Protein AF-A0A9D2X9B0-F1 (afdb_monomer_lite)

pLDDT: mean 72.55, std 19.58, range [38.31, 95.19]

Radius of gyration: 19.87 Å; chains: 1; bounding box: 32×38×58 Å

Structure (mmCIF, N/CA/C/O backbone):
data_AF-A0A9D2X9B0-F1
#
_entry.id   AF-A0A9D2X9B0-F1
#
loop_
_atom_site.group_PDB
_a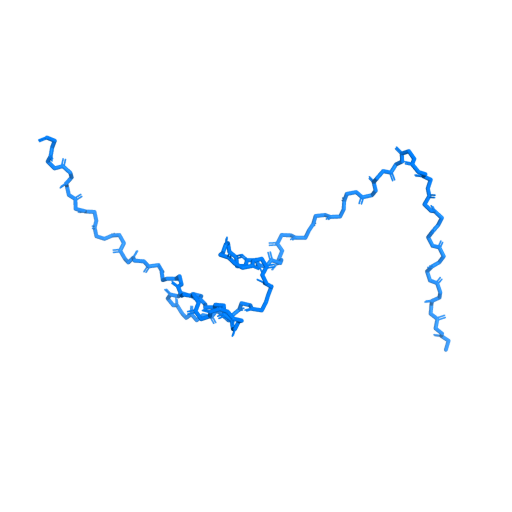tom_site.id
_atom_site.type_symbol
_atom_site.label_atom_id
_atom_site.label_alt_id
_atom_site.label_comp_id
_atom_site.label_asym_id
_atom_site.label_entity_id
_atom_site.label_seq_id
_atom_site.pdbx_PDB_ins_code
_atom_site.Cartn_x
_atom_site.Cartn_y
_atom_site.Cartn_z
_atom_site.occupancy
_atom_site.B_iso_or_equiv
_atom_site.auth_seq_id
_atom_site.auth_comp_id
_atom_site.auth_asym_id
_atom_site.auth_atom_id
_atom_site.pdbx_PDB_model_num
ATOM 1 N N . MET A 1 1 ? 2.178 -11.659 31.754 1.00 38.31 1 MET A N 1
ATOM 2 C CA . MET A 1 1 ? 1.344 -10.541 32.242 1.00 38.31 1 MET A CA 1
ATOM 3 C C . MET A 1 1 ? 0.953 -9.728 31.021 1.00 38.31 1 MET A C 1
ATOM 5 O O . MET A 1 1 ? 1.828 -9.106 30.437 1.00 38.31 1 MET A O 1
ATOM 9 N N . GLY A 1 2 ? -0.287 -9.860 30.548 1.00 46.31 2 GLY A N 1
ATOM 10 C CA . GLY A 1 2 ? -0.797 -9.063 29.427 1.00 46.31 2 GLY A CA 1
ATOM 11 C C . GLY A 1 2 ? -1.359 -7.745 29.952 1.00 46.31 2 GLY A C 1
ATOM 12 O O . GLY A 1 2 ? -1.959 -7.732 31.023 1.00 46.31 2 GLY A O 1
ATOM 13 N N . ILE A 1 3 ? -1.126 -6.646 29.239 1.00 53.50 3 ILE A N 1
ATOM 14 C CA . ILE A 1 3 ? -1.739 -5.353 29.552 1.00 53.50 3 ILE A CA 1
ATOM 15 C C . ILE A 1 3 ? -3.159 -5.387 28.979 1.00 53.50 3 ILE A C 1
ATOM 17 O O . ILE A 1 3 ? -3.326 -5.419 27.762 1.00 53.50 3 ILE A O 1
ATOM 21 N N . GLU A 1 4 ? -4.176 -5.401 29.839 1.00 48.97 4 GLU A N 1
ATOM 22 C CA . GLU A 1 4 ? -5.560 -5.155 29.423 1.00 48.97 4 GLU A CA 1
ATOM 23 C C . GLU A 1 4 ? -5.783 -3.647 29.294 1.00 48.97 4 GLU A C 1
ATOM 25 O O . GLU A 1 4 ? -5.724 -2.905 30.276 1.00 48.97 4 GLU A O 1
ATOM 30 N N . ILE A 1 5 ? -6.049 -3.181 28.073 1.00 56.34 5 ILE A N 1
ATOM 31 C CA . ILE A 1 5 ? -6.495 -1.807 27.834 1.00 56.34 5 ILE A CA 1
ATOM 32 C C . ILE A 1 5 ? -8.022 -1.788 27.968 1.00 56.34 5 ILE A C 1
ATOM 34 O O . ILE A 1 5 ? -8.751 -2.089 27.026 1.00 56.34 5 ILE A O 1
ATOM 38 N N . LEU A 1 6 ? -8.518 -1.438 29.156 1.00 52.56 6 LEU A N 1
ATOM 39 C CA . LEU A 1 6 ? -9.937 -1.162 29.396 1.00 52.56 6 LEU A CA 1
ATOM 40 C C . LEU A 1 6 ? -10.257 0.277 28.971 1.00 52.56 6 LEU A C 1
ATOM 42 O O . LEU A 1 6 ? -10.183 1.207 29.775 1.00 52.56 6 LEU A O 1
ATOM 46 N N . GLN A 1 7 ? -10.613 0.477 27.701 1.00 53.41 7 GLN A N 1
ATOM 47 C CA . GLN A 1 7 ? -11.029 1.790 27.209 1.00 53.41 7 GLN A CA 1
ATOM 48 C C . GLN A 1 7 ? -12.551 1.958 27.361 1.00 53.41 7 GLN A C 1
ATOM 50 O O . GLN A 1 7 ? -13.334 1.403 26.594 1.00 53.41 7 GLN A O 1
ATOM 55 N N . LYS A 1 8 ? -12.988 2.722 28.374 1.00 54.06 8 LYS A N 1
ATOM 56 C CA . LYS A 1 8 ? -14.392 3.152 28.517 1.00 54.06 8 LYS A CA 1
ATOM 57 C C . LYS A 1 8 ? -14.678 4.264 27.509 1.00 54.06 8 LYS A C 1
ATOM 59 O O . LYS A 1 8 ? -14.204 5.382 27.685 1.00 54.06 8 LYS A O 1
ATOM 64 N N . VAL A 1 9 ? -15.449 3.959 26.469 1.00 55.31 9 VAL A N 1
ATOM 65 C CA . VAL A 1 9 ? -15.869 4.941 25.462 1.00 55.31 9 VAL A CA 1
ATOM 66 C C . VAL A 1 9 ? -17.161 5.603 25.939 1.00 55.31 9 VAL A C 1
ATOM 68 O O . VAL A 1 9 ? -18.162 4.927 26.164 1.00 55.31 9 VAL A O 1
ATOM 71 N N . ASN A 1 10 ? -17.132 6.919 26.142 1.00 59.69 10 ASN A N 1
ATOM 72 C CA . ASN A 1 10 ? -18.331 7.718 26.371 1.00 59.69 10 ASN A CA 1
ATOM 73 C C . ASN A 1 10 ? -18.870 8.114 24.988 1.00 59.69 10 ASN A C 1
ATOM 75 O O . ASN A 1 10 ? -18.147 8.738 24.217 1.00 59.69 10 ASN A O 1
ATOM 79 N N . GLU A 1 11 ? -20.106 7.743 24.647 1.00 56.44 11 GLU A N 1
ATOM 80 C CA . GLU A 1 11 ? -20.683 7.859 23.287 1.00 56.44 11 GLU A CA 1
ATOM 81 C C . GLU A 1 11 ? -20.675 9.288 22.700 1.00 56.44 11 GLU A C 1
ATOM 83 O O . GLU A 1 11 ? -20.909 9.475 21.509 1.00 56.44 11 GLU A O 1
ATOM 88 N N . LYS A 1 12 ? -20.400 10.308 23.523 1.00 58.00 12 LYS A N 1
ATOM 89 C CA . LYS A 1 12 ? -20.331 11.724 23.129 1.00 58.00 12 LYS A CA 1
ATOM 90 C C . LYS A 1 12 ? -18.941 12.209 22.710 1.00 58.00 12 LYS A C 1
ATOM 92 O O . LYS A 1 12 ? -18.839 13.300 22.157 1.00 58.00 12 LYS A O 1
ATOM 97 N N . GLU A 1 13 ? -17.891 11.435 22.957 1.00 58.25 13 GLU A N 1
ATOM 98 C CA . GLU A 1 13 ? -16.512 11.805 22.636 1.00 58.25 13 GLU A CA 1
ATOM 99 C C . GLU A 1 13 ? -15.942 10.780 21.658 1.00 58.25 13 GLU A C 1
ATOM 101 O O . GLU A 1 13 ? -15.381 9.753 22.035 1.00 58.25 13 GLU A O 1
ATOM 106 N N . PHE A 1 14 ? -16.119 11.040 20.363 1.00 57.41 14 PHE A N 1
ATOM 107 C CA . PHE A 1 14 ? -15.448 10.263 19.330 1.00 57.41 14 PHE A CA 1
ATOM 108 C C . PHE A 1 14 ? -13.940 10.473 19.478 1.00 57.41 14 PHE A C 1
ATOM 110 O O . PHE A 1 14 ? -13.441 11.587 19.316 1.00 57.41 14 PHE A O 1
ATOM 117 N N . LEU A 1 15 ? -13.199 9.408 19.780 1.00 60.06 15 LEU A N 1
ATOM 118 C CA . LEU A 1 15 ? -11.744 9.460 19.769 1.00 60.06 15 LEU A CA 1
ATOM 119 C C . LEU A 1 15 ? -11.287 9.472 18.302 1.00 60.06 15 LEU A C 1
ATOM 121 O O . LEU A 1 15 ? -11.283 8.437 17.636 1.00 60.06 15 LEU A O 1
ATOM 125 N N . GLN A 1 16 ? -10.947 10.646 17.768 1.00 60.28 16 GLN A N 1
ATOM 126 C CA . GLN A 1 16 ? -10.408 10.757 16.413 1.00 60.28 16 GLN A CA 1
ATOM 127 C C . GLN A 1 16 ? -8.926 10.360 16.423 1.00 60.28 16 GLN A C 1
ATOM 129 O O . GLN A 1 16 ? -8.055 11.165 16.743 1.00 60.28 16 GLN A O 1
ATOM 134 N N . ILE A 1 17 ? -8.634 9.106 16.072 1.00 70.62 17 ILE A N 1
ATOM 135 C CA . ILE A 1 17 ? -7.261 8.634 15.854 1.00 70.62 17 ILE A CA 1
ATOM 136 C C . ILE A 1 17 ? -6.909 8.881 14.387 1.00 70.62 17 ILE A C 1
ATOM 138 O O . ILE A 1 17 ? -7.479 8.254 13.496 1.00 70.62 17 ILE A O 1
ATOM 142 N N . VAL A 1 18 ? -5.974 9.797 14.128 1.00 73.44 18 VAL A N 1
ATOM 143 C CA . VAL A 1 18 ? -5.434 10.043 12.783 1.00 73.44 18 VAL A CA 1
ATOM 144 C C . VAL A 1 18 ? -4.052 9.410 12.691 1.00 73.44 18 VAL A C 1
ATOM 146 O O . VAL A 1 18 ? -3.154 9.777 13.445 1.00 73.44 18 VAL A O 1
ATOM 149 N N . ASN A 1 19 ? -3.872 8.473 11.759 1.00 78.25 19 ASN A N 1
ATOM 150 C CA . ASN A 1 19 ? -2.568 7.902 11.437 1.00 78.25 19 ASN A CA 1
ATOM 151 C C . ASN A 1 19 ? -2.174 8.291 10.005 1.00 78.25 19 ASN A C 1
ATOM 153 O O . ASN A 1 19 ? -2.710 7.755 9.037 1.00 78.25 19 ASN A O 1
ATOM 157 N N . HIS A 1 20 ? -1.231 9.226 9.880 1.00 79.56 20 HIS A N 1
ATOM 158 C CA . HIS A 1 20 ? -0.730 9.711 8.590 1.00 79.56 20 HIS A CA 1
ATOM 159 C C . HIS A 1 20 ? 0.226 8.735 7.884 1.00 79.56 20 HIS A C 1
ATOM 161 O O . HIS A 1 20 ? 0.602 8.979 6.739 1.00 79.56 20 HIS A O 1
ATOM 167 N N . GLU A 1 21 ? 0.627 7.648 8.544 1.00 83.62 21 GLU A N 1
ATOM 168 C CA . GLU A 1 21 ? 1.503 6.627 7.963 1.00 83.62 21 GLU A CA 1
ATOM 169 C C . GLU A 1 21 ? 0.725 5.587 7.149 1.00 83.62 21 GLU A C 1
ATOM 171 O O . GLU A 1 21 ? 1.304 4.910 6.296 1.00 83.62 21 GLU A O 1
ATOM 176 N N . ILE A 1 22 ? -0.592 5.480 7.366 1.00 84.06 22 ILE A N 1
ATOM 177 C CA . IL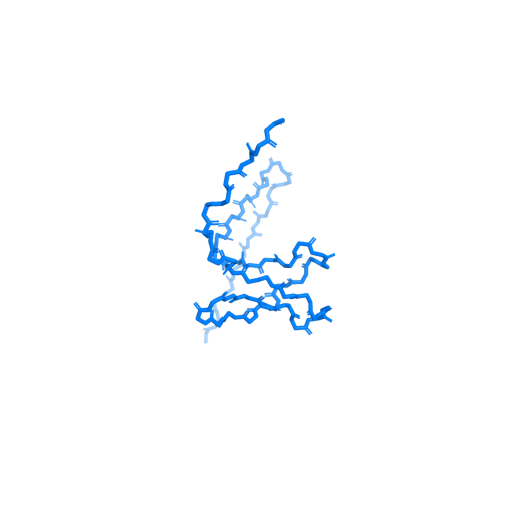E A 1 22 ? -1.448 4.565 6.610 1.00 84.06 22 ILE A CA 1
ATOM 178 C C . ILE A 1 22 ? -1.650 5.118 5.201 1.00 84.06 22 ILE A C 1
ATOM 180 O O . ILE A 1 22 ? -2.150 6.226 4.998 1.00 84.06 22 ILE A O 1
ATOM 184 N N . LYS A 1 23 ? -1.299 4.303 4.209 1.00 88.19 23 LYS A N 1
ATOM 185 C CA . LYS A 1 23 ? -1.584 4.563 2.799 1.00 88.19 23 LYS A CA 1
ATOM 186 C C . LYS A 1 23 ? -2.798 3.746 2.396 1.00 88.19 23 LYS A C 1
ATOM 188 O O . LYS A 1 23 ? -2.825 2.546 2.623 1.00 88.19 23 LYS A O 1
ATOM 193 N N . ILE A 1 24 ? -3.772 4.391 1.763 1.00 91.31 24 ILE A N 1
ATOM 194 C CA . ILE A 1 24 ? -4.987 3.738 1.271 1.00 91.31 24 ILE A CA 1
ATOM 195 C C . ILE A 1 24 ? -5.043 3.862 -0.251 1.00 91.31 24 ILE A C 1
ATOM 197 O O . ILE A 1 24 ? -4.793 4.933 -0.810 1.00 91.31 24 ILE A O 1
ATOM 201 N N . CYS A 1 25 ? -5.391 2.771 -0.930 1.00 93.06 25 CYS A N 1
ATOM 202 C CA . CYS A 1 25 ? -5.651 2.774 -2.362 1.00 93.06 25 CYS A CA 1
ATOM 203 C C . CYS A 1 25 ? -6.905 3.600 -2.649 1.00 93.06 25 CYS A C 1
ATOM 205 O O . CYS A 1 25 ? -8.004 3.227 -2.247 1.00 93.06 25 CYS A O 1
ATOM 207 N N . ILE A 1 26 ? -6.767 4.683 -3.413 1.00 90.69 26 ILE A N 1
ATOM 208 C CA . ILE A 1 26 ? -7.907 5.544 -3.762 1.00 90.69 26 ILE A CA 1
ATOM 209 C C . ILE A 1 26 ? -8.971 4.834 -4.620 1.00 90.69 26 ILE A C 1
ATOM 211 O O . ILE A 1 26 ? -10.102 5.300 -4.696 1.00 90.69 26 ILE A O 1
ATOM 215 N N . ILE A 1 27 ? -8.625 3.712 -5.265 1.00 92.50 27 ILE A N 1
ATOM 216 C CA .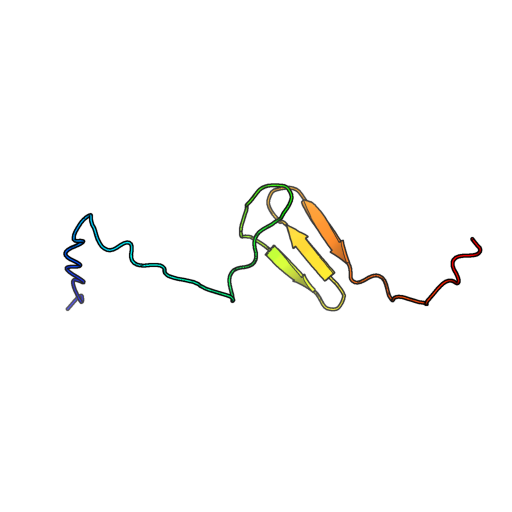 ILE A 1 27 ? -9.551 2.962 -6.124 1.00 92.50 27 ILE A CA 1
ATOM 217 C C . ILE A 1 27 ? -10.393 1.962 -5.327 1.00 92.50 27 ILE A C 1
ATOM 219 O O . ILE A 1 27 ? -11.591 1.865 -5.568 1.00 92.50 27 ILE A O 1
ATOM 223 N N . CYS A 1 28 ? -9.792 1.206 -4.403 1.00 94.56 28 CYS A N 1
ATOM 224 C CA . CYS A 1 28 ? -10.480 0.103 -3.716 1.00 94.56 28 CYS A CA 1
ATOM 225 C C . CYS A 1 28 ? -10.523 0.228 -2.187 1.00 94.56 28 CYS A C 1
ATOM 227 O O . CYS A 1 28 ? -11.103 -0.629 -1.531 1.00 94.56 28 CYS A O 1
ATOM 229 N N . GLY A 1 29 ? -9.919 1.266 -1.604 1.00 92.56 29 GLY A N 1
ATOM 230 C CA . GLY A 1 29 ? -9.919 1.489 -0.156 1.00 92.56 29 GLY A CA 1
ATOM 231 C C . GLY A 1 29 ? -9.011 0.550 0.645 1.00 92.56 29 GLY A C 1
ATOM 232 O O . GLY A 1 29 ? -9.004 0.627 1.868 1.00 92.56 29 GLY A O 1
ATOM 233 N N . TYR A 1 30 ? -8.242 -0.319 -0.016 1.00 93.81 30 TYR A N 1
ATOM 234 C CA . TYR A 1 30 ? -7.342 -1.263 0.645 1.00 93.81 30 TYR A CA 1
ATOM 235 C C . TYR A 1 30 ? -6.012 -0.611 1.042 1.00 93.81 30 TYR A C 1
ATOM 237 O O . TYR A 1 30 ? -5.505 0.258 0.329 1.00 93.81 30 TYR A O 1
ATOM 245 N N . ASP A 1 31 ? -5.435 -1.045 2.159 1.00 92.00 31 ASP A N 1
ATOM 246 C CA . ASP A 1 31 ? -4.227 -0.471 2.768 1.00 92.00 31 ASP A CA 1
ATOM 247 C C . ASP A 1 31 ? -2.930 -1.237 2.444 1.00 92.00 31 ASP A C 1
ATOM 249 O O . ASP A 1 31 ? -1.830 -0.782 2.763 1.00 92.00 31 ASP A O 1
ATOM 253 N N . LYS A 1 32 ? -3.031 -2.372 1.741 1.00 92.12 32 LYS A N 1
ATOM 254 C CA . LYS A 1 32 ? -1.875 -3.122 1.223 1.00 92.12 32 LYS A CA 1
ATOM 255 C C . LYS A 1 32 ? -1.263 -2.424 0.011 1.00 92.12 32 LYS A C 1
ATOM 257 O O . LYS A 1 32 ? -1.592 -2.723 -1.143 1.00 92.12 32 LYS A O 1
ATOM 262 N N . ILE A 1 33 ? -0.412 -1.443 0.303 1.00 92.81 33 ILE A N 1
ATOM 263 C CA . ILE A 1 33 ? 0.300 -0.626 -0.680 1.00 92.81 33 ILE A CA 1
ATOM 264 C C . ILE A 1 33 ? 1.788 -0.970 -0.672 1.00 92.81 33 ILE A C 1
ATOM 266 O O . ILE A 1 33 ? 2.509 -0.644 0.273 1.00 92.81 33 ILE A O 1
ATOM 270 N N . GLU A 1 34 ? 2.271 -1.532 -1.773 1.00 92.00 34 GLU A N 1
ATOM 271 C CA . GLU A 1 34 ? 3.696 -1.717 -2.019 1.00 92.00 34 GLU A CA 1
ATOM 272 C C . GLU A 1 34 ? 4.293 -0.405 -2.552 1.00 92.00 34 GLU A C 1
ATOM 274 O O . GLU A 1 34 ? 3.708 0.271 -3.400 1.00 92.00 34 GLU A O 1
ATOM 279 N N . SER A 1 35 ? 5.445 0.011 -2.022 1.00 89.31 35 SER A N 1
ATOM 280 C CA . SER A 1 35 ? 6.146 1.229 -2.450 1.00 89.31 35 SER A CA 1
ATOM 281 C C . SER A 1 35 ? 7.499 0.869 -3.054 1.00 89.31 35 SER A C 1
ATOM 283 O O . SER A 1 35 ? 8.260 0.116 -2.457 1.00 89.31 35 SER A O 1
ATOM 285 N N . PHE A 1 36 ? 7.825 1.460 -4.198 1.00 88.50 36 PHE A N 1
ATOM 286 C CA . PHE A 1 36 ? 9.094 1.283 -4.904 1.00 88.50 36 PHE A CA 1
ATOM 287 C C . PHE A 1 36 ? 9.676 2.648 -5.298 1.00 88.50 36 PHE A C 1
ATOM 289 O O . PHE A 1 36 ? 9.026 3.684 -5.154 1.00 88.50 36 PHE A O 1
ATOM 296 N N . GLU A 1 37 ? 10.916 2.675 -5.794 1.00 87.75 37 GLU A N 1
ATOM 297 C CA . GLU A 1 37 ? 11.716 3.903 -5.970 1.00 87.75 37 GLU A CA 1
ATOM 298 C C . GLU A 1 37 ? 10.987 5.039 -6.719 1.00 87.75 37 GLU A C 1
ATOM 300 O O . GLU A 1 37 ? 11.201 6.226 -6.457 1.00 87.75 37 GLU A O 1
ATOM 305 N N . HIS A 1 38 ? 10.103 4.697 -7.658 1.00 86.06 38 HIS A N 1
ATOM 306 C CA . HIS A 1 38 ? 9.422 5.658 -8.527 1.00 86.06 38 HIS A CA 1
ATOM 307 C C . HIS A 1 38 ? 7.889 5.572 -8.488 1.00 86.06 38 HIS A C 1
ATOM 309 O O . HIS A 1 38 ? 7.217 6.193 -9.319 1.00 86.06 38 HIS A O 1
ATOM 315 N N . GLY A 1 39 ? 7.309 4.851 -7.527 1.00 90.25 39 GLY A N 1
ATOM 316 C CA . GLY A 1 39 ? 5.860 4.688 -7.469 1.00 90.25 39 GLY A CA 1
ATOM 317 C C . GLY A 1 39 ? 5.357 3.798 -6.342 1.00 90.25 39 GLY A C 1
ATOM 318 O O . GLY A 1 39 ? 6.087 3.437 -5.423 1.00 90.25 39 GLY A O 1
ATOM 319 N N . MET A 1 40 ? 4.064 3.507 -6.407 1.00 91.69 40 MET A N 1
ATOM 320 C CA . MET A 1 40 ? 3.342 2.657 -5.468 1.00 91.69 40 MET A CA 1
ATOM 321 C C . MET A 1 40 ? 2.345 1.781 -6.226 1.00 91.69 40 MET A C 1
ATOM 323 O O . MET A 1 40 ? 1.829 2.204 -7.262 1.00 91.69 40 MET A O 1
ATOM 327 N N . SER A 1 41 ? 2.036 0.600 -5.707 1.00 93.75 41 SER A N 1
ATOM 328 C CA . SER A 1 41 ? 1.023 -0.308 -6.254 1.00 93.75 41 SER A CA 1
ATOM 329 C C . SER A 1 41 ? 0.128 -0.867 -5.153 1.00 93.75 41 SER A C 1
ATOM 331 O O . SER A 1 41 ? 0.575 -1.105 -4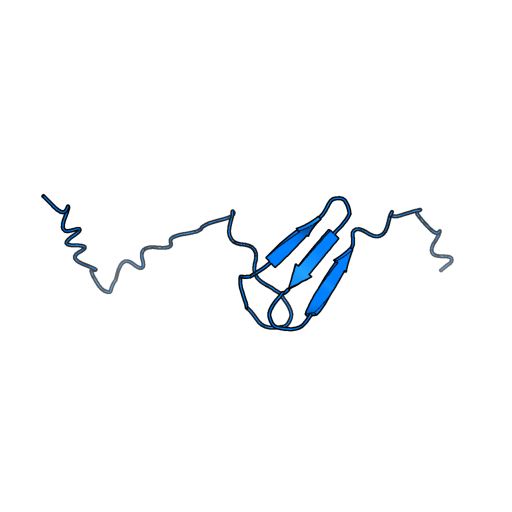.036 1.00 93.75 41 SER A O 1
ATOM 333 N N . CYS A 1 42 ? -1.154 -1.057 -5.461 1.00 95.19 42 CYS A N 1
ATOM 334 C CA . CYS A 1 42 ? -2.094 -1.748 -4.587 1.00 95.19 42 CYS A CA 1
ATOM 335 C C . CYS A 1 42 ? -2.071 -3.247 -4.890 1.00 95.19 42 CYS A C 1
ATOM 337 O O . CYS A 1 42 ? -2.345 -3.639 -6.025 1.00 95.19 42 CYS A O 1
ATOM 339 N N . GLU A 1 43 ? -1.798 -4.070 -3.879 1.00 93.69 43 GLU A N 1
ATOM 340 C CA . GLU A 1 43 ? -1.757 -5.532 -4.031 1.00 93.69 43 GLU A CA 1
ATOM 341 C C . GLU A 1 43 ? -3.140 -6.138 -4.318 1.00 93.69 43 GLU A C 1
ATOM 343 O O . GLU A 1 43 ? -3.230 -7.175 -4.966 1.00 93.69 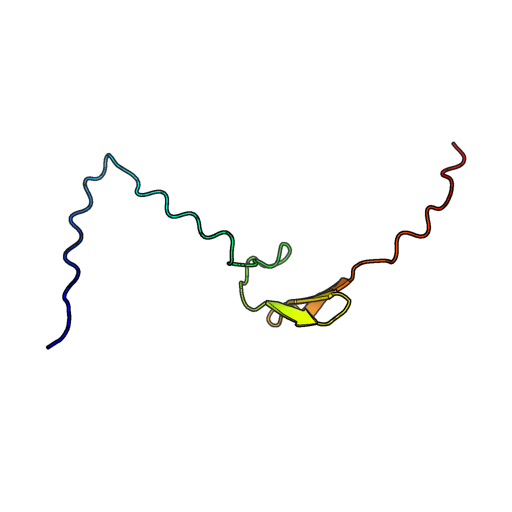43 GLU A O 1
ATOM 348 N N . GLU A 1 44 ? -4.218 -5.481 -3.874 1.00 94.75 44 GLU A N 1
ATOM 349 C CA . GLU A 1 44 ? -5.584 -6.004 -4.005 1.00 94.75 44 GLU A CA 1
ATOM 350 C C . GLU A 1 44 ? -6.157 -5.797 -5.415 1.00 94.75 44 GLU A C 1
ATOM 352 O O . GLU A 1 44 ? -6.664 -6.727 -6.032 1.00 94.75 44 GLU A O 1
ATOM 357 N N . CYS A 1 45 ? -6.083 -4.573 -5.953 1.00 94.69 45 CYS A N 1
ATOM 358 C CA . CYS A 1 45 ? -6.679 -4.255 -7.259 1.00 94.69 45 CYS A CA 1
ATOM 359 C C . CYS A 1 45 ? -5.662 -4.101 -8.397 1.00 94.69 45 CYS A C 1
ATOM 361 O O . CYS A 1 45 ? -6.056 -3.841 -9.534 1.00 94.69 45 CYS A O 1
ATOM 363 N N . GLY A 1 46 ? -4.360 -4.195 -8.109 1.00 92.12 46 GLY A N 1
ATOM 364 C CA . GLY A 1 46 ? -3.284 -4.025 -9.091 1.00 92.12 46 GLY A CA 1
ATOM 365 C C . GLY A 1 46 ? -3.081 -2.584 -9.581 1.00 92.12 46 GLY A C 1
ATOM 366 O O . GLY A 1 46 ? -2.255 -2.337 -10.462 1.00 92.12 46 GLY A O 1
ATOM 367 N N . ALA A 1 47 ? -3.815 -1.610 -9.031 1.00 91.88 47 ALA A N 1
ATOM 368 C CA . ALA A 1 47 ? -3.664 -0.207 -9.403 1.00 91.88 47 ALA A CA 1
ATOM 369 C C . ALA A 1 47 ? -2.249 0.286 -9.084 1.00 91.88 47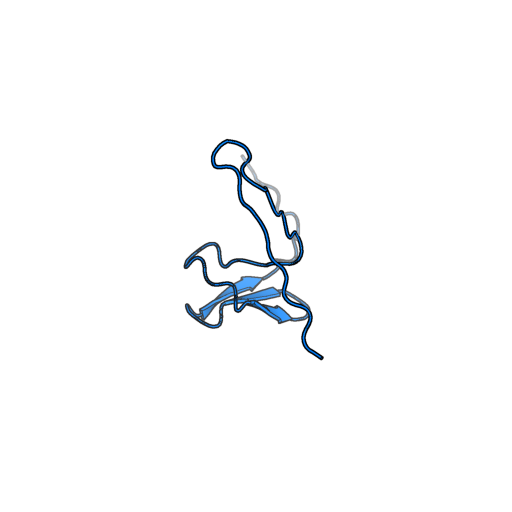 ALA A C 1
ATOM 371 O O . ALA A 1 47 ? -1.761 0.108 -7.971 1.00 91.88 47 ALA A O 1
ATOM 372 N N . SER A 1 48 ? -1.607 0.931 -10.057 1.00 90.75 48 SER A N 1
ATOM 373 C CA . SER A 1 48 ? -0.241 1.442 -9.936 1.00 90.75 48 SER A CA 1
ATOM 374 C C . SER A 1 48 ? -0.204 2.960 -10.104 1.00 90.75 48 SER A C 1
ATOM 376 O O . SER A 1 48 ? -0.763 3.515 -11.050 1.00 90.75 48 SER A O 1
ATOM 378 N N . PHE A 1 49 ? 0.496 3.630 -9.195 1.00 86.94 49 PHE A N 1
ATOM 379 C CA . PHE A 1 49 ? 0.646 5.076 -9.110 1.00 86.94 49 PHE A CA 1
ATOM 380 C C . PHE A 1 49 ? 2.132 5.427 -9.208 1.00 86.94 49 PHE A C 1
ATOM 382 O O . PHE A 1 49 ? 2.881 5.345 -8.237 1.00 86.94 49 PHE A O 1
ATOM 389 N N . GLY A 1 50 ? 2.583 5.808 -10.400 1.00 82.94 50 GLY A N 1
ATOM 390 C CA . GLY A 1 50 ? 3.946 6.291 -10.613 1.00 82.94 50 GLY A CA 1
ATOM 391 C C . GLY A 1 50 ? 4.052 7.800 -10.415 1.00 82.94 50 GLY A C 1
ATOM 392 O O . GLY A 1 50 ? 3.162 8.549 -10.832 1.00 82.94 50 GLY A O 1
ATOM 393 N N . ARG A 1 51 ? 5.180 8.282 -9.879 1.00 66.94 51 ARG A N 1
ATOM 394 C CA . ARG A 1 51 ? 5.560 9.684 -10.096 1.00 66.94 51 ARG A CA 1
ATOM 395 C C . ARG A 1 51 ? 5.948 9.808 -11.566 1.00 66.94 51 ARG A C 1
ATOM 397 O O . ARG A 1 51 ? 7.067 9.462 -11.942 1.00 66.94 51 ARG A O 1
ATOM 404 N N . ARG A 1 52 ? 5.050 10.305 -12.425 1.00 58.78 52 ARG A N 1
ATOM 405 C CA . ARG A 1 52 ? 5.498 10.816 -13.728 1.00 58.78 52 ARG A CA 1
ATOM 406 C C . ARG A 1 52 ? 6.568 11.860 -13.413 1.00 58.78 52 ARG A C 1
ATOM 408 O O . ARG A 1 52 ? 6.294 12.786 -12.650 1.00 58.78 52 ARG A O 1
ATOM 415 N N . LYS A 1 53 ? 7.781 11.723 -13.961 1.00 53.12 53 LYS A N 1
ATOM 416 C CA . LYS A 1 53 ? 8.697 12.867 -14.024 1.00 53.12 53 LYS A CA 1
ATOM 417 C C . LYS A 1 53 ? 7.908 13.967 -14.730 1.00 53.12 53 LYS A C 1
ATOM 419 O O . LYS A 1 53 ? 7.648 13.843 -15.923 1.00 53.12 53 LYS A O 1
ATOM 424 N N . TYR A 1 54 ? 7.472 14.987 -13.996 1.00 46.88 54 TYR A N 1
ATOM 425 C CA . TYR A 1 54 ? 6.947 16.209 -14.586 1.00 46.88 54 TYR A CA 1
ATOM 426 C C . TYR A 1 54 ? 8.111 16.816 -15.378 1.00 46.88 54 TYR A C 1
ATOM 428 O O . TYR A 1 54 ? 8.934 17.551 -14.845 1.00 46.88 54 TYR A O 1
ATOM 436 N N . LYS A 1 55 ? 8.248 16.443 -16.651 1.00 46.66 55 LYS A N 1
ATOM 437 C CA . LYS A 1 55 ? 8.853 17.337 -17.629 1.00 46.66 55 LYS A CA 1
ATOM 438 C C . LYS A 1 55 ? 7.725 18.296 -17.960 1.00 46.66 55 LYS A C 1
ATOM 440 O O . LYS A 1 55 ? 6.764 17.872 -18.592 1.00 46.66 55 LYS A O 1
ATOM 445 N N . GLY A 1 56 ? 7.774 19.507 -17.404 1.00 41.47 56 GLY A N 1
ATOM 446 C CA . GLY A 1 56 ? 6.789 20.546 -17.690 1.00 41.47 56 GLY A CA 1
ATOM 447 C C . GLY A 1 56 ? 6.640 20.686 -19.201 1.00 41.47 56 GLY A C 1
ATOM 448 O O . GLY A 1 56 ? 7.561 21.142 -19.867 1.00 41.47 56 GLY A O 1
ATOM 449 N N . GLY A 1 57 ? 5.527 20.189 -19.730 1.00 38.38 57 GLY A N 1
ATOM 450 C CA . GLY A 1 57 ? 5.103 20.437 -21.095 1.00 38.38 57 GLY A CA 1
ATOM 451 C C . GLY A 1 57 ? 4.213 21.663 -21.060 1.00 38.38 57 GLY A C 1
ATOM 452 O O . GLY A 1 57 ? 3.224 21.673 -20.327 1.00 38.38 57 GLY A O 1
ATOM 453 N N . GLU A 1 58 ? 4.608 22.694 -21.797 1.00 48.59 58 GLU A N 1
ATOM 454 C CA . GLU A 1 58 ? 3.816 23.896 -22.032 1.00 48.59 58 GLU A CA 1
ATOM 455 C C . GLU A 1 58 ? 2.409 23.505 -22.505 1.00 48.59 58 GLU A C 1
ATOM 457 O O . GLU A 1 58 ? 2.235 22.834 -23.525 1.00 48.59 58 GLU A O 1
ATOM 462 N N . MET A 1 59 ? 1.395 23.916 -21.744 1.00 42.12 59 MET A N 1
ATOM 463 C CA . MET A 1 59 ? 0.021 23.954 -22.229 1.00 42.12 59 MET A CA 1
ATOM 464 C C . MET A 1 59 ? -0.068 25.155 -23.170 1.00 42.12 59 MET A C 1
ATOM 466 O O . MET A 1 59 ? -0.166 26.291 -22.713 1.00 42.12 59 MET A O 1
ATOM 470 N N . ASN A 1 60 ? 0.005 24.909 -24.478 1.00 44.44 60 ASN A N 1
ATOM 471 C CA . ASN A 1 60 ? -0.513 25.874 -25.442 1.00 44.44 60 ASN A CA 1
ATOM 472 C C . ASN A 1 60 ? -2.038 25.895 -25.275 1.00 44.44 60 ASN A C 1
ATOM 474 O O . ASN A 1 60 ? -2.677 24.842 -25.367 1.00 44.44 60 ASN A O 1
ATOM 478 N N . GLY A 1 61 ? -2.557 27.068 -24.905 1.00 44.06 61 GLY A N 1
ATOM 479 C CA . GLY A 1 61 ? -3.984 27.338 -24.725 1.00 44.06 61 GLY A CA 1
ATOM 480 C C . GLY A 1 61 ? -4.749 27.493 -26.029 1.00 44.06 61 GLY A C 1
ATOM 481 O O . GLY A 1 61 ? -4.122 27.428 -27.110 1.00 44.06 61 GLY A O 1
#

Secondary structure (DSSP, 8-state):
----------TT-------TT----TTT----EEEETTEEEETTT--EEE-----------

Foldseek 3Di:
DDDDDPDDDDVVDDPDDDDPVFDADPPPRDRQWDDDPFWIAHPPPRDIGGDDPCPPDDPPD

Sequence (61 aa):
MGIEILQKVNEKEFLQIVNHEIKICIICGYDKIESFEHGMSCEECGASFGRRKYKGGEMNG